Protein AF-A0A7Y0X525-F1 (afdb_monomer_lite)

InterPro domains:
  IPR004147 ABC1 atypical kinase-like domain [PF03109] (2-83)
  IPR011009 Protein kinase-like domain superfamily [SSF56112] (2-83)
  IPR051409 Atypical kinase ADCK [PTHR43851] (2-83)

Sequence (83 aa):
HFVVPKVHTENCSDSV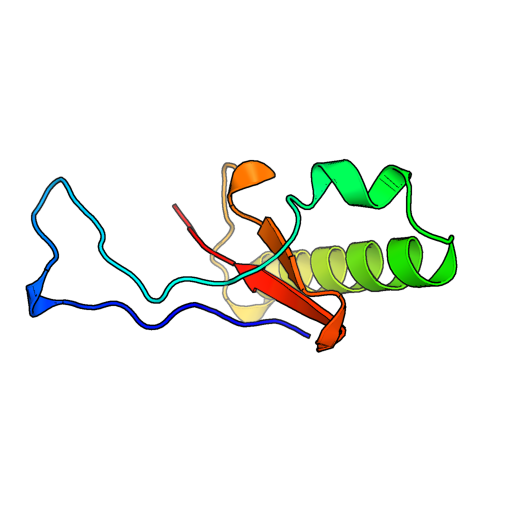LAMEFIDGSPIEKIEHYDQRTRDFVMHSLLELLFRELFEFKMVQT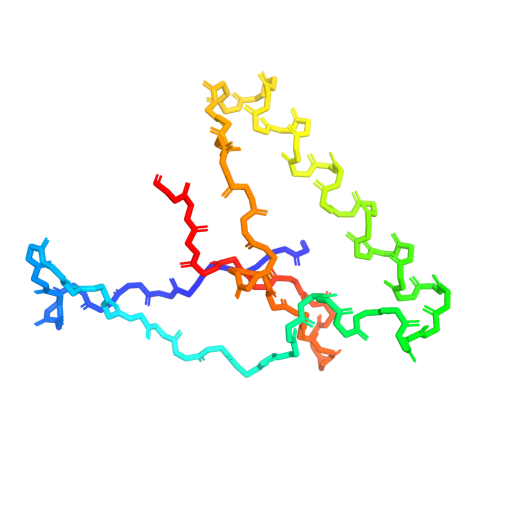DPNFANYLYIENTRQIGLLDFG

Secondary structure (DSSP, 8-state):
-EE-PPB-GGG-BTTB--BPPP--EEGGGGGGS-HHHHHHHHHHHHHHHHHIIIII----S---GGGEEEETTTTEEEE----

Foldseek 3Di:
DADEWAWPVVPDDPPDTDTDDDPFAQPVCCVVPDPVLVVLVVVVVVVVQVCCVPPVVHHQPDPDSRQWGQDPVVRYIYGYDRD

Structure (mmCIF, N/CA/C/O backbone):
data_AF-A0A7Y0X525-F1
#
_entry.id   AF-A0A7Y0X525-F1
#
loop_
_atom_site.group_PDB
_atom_site.id
_atom_site.type_symbol
_atom_site.label_atom_id
_atom_site.label_alt_id
_atom_site.label_comp_id
_atom_site.label_asym_id
_atom_site.label_entity_id
_atom_site.label_seq_id
_atom_site.pdbx_PDB_ins_code
_atom_site.Cartn_x
_atom_site.Cartn_y
_atom_site.Cartn_z
_atom_site.occupancy
_atom_site.B_iso_or_equiv
_atom_site.auth_seq_id
_atom_site.auth_comp_id
_atom_site.auth_asym_id
_atom_site.auth_atom_id
_atom_site.pdbx_PDB_model_num
ATOM 1 N N . HIS A 1 1 ? -5.787 3.371 -7.892 1.00 88.69 1 HIS A N 1
ATOM 2 C CA . HIS A 1 1 ? -4.675 2.422 -7.654 1.00 88.69 1 HIS A CA 1
ATOM 3 C C . HIS A 1 1 ? -4.733 1.751 -6.285 1.00 88.69 1 HIS A C 1
ATOM 5 O O . HIS A 1 1 ? -4.159 0.680 -6.136 1.00 88.69 1 HIS A O 1
ATOM 11 N N . PHE A 1 2 ? -5.438 2.328 -5.309 1.00 94.56 2 PHE A N 1
ATOM 12 C CA . PHE A 1 2 ? -5.433 1.845 -3.931 1.00 94.56 2 PHE A CA 1
ATOM 13 C C . PHE A 1 2 ? -6.653 0.999 -3.578 1.00 94.56 2 PHE A C 1
ATOM 15 O O . PHE A 1 2 ? -7.706 1.135 -4.207 1.00 94.56 2 PHE A O 1
ATOM 22 N N . VAL A 1 3 ? -6.496 0.154 -2.564 1.00 95.31 3 VAL A N 1
ATOM 23 C CA . VAL A 1 3 ? -7.581 -0.528 -1.859 1.00 95.31 3 VAL A CA 1
ATOM 24 C C . VAL A 1 3 ? -7.330 -0.426 -0.356 1.00 95.31 3 VAL A C 1
ATOM 26 O O . VAL A 1 3 ? -6.196 -0.538 0.099 1.00 95.31 3 VAL A O 1
ATOM 29 N N . VAL A 1 4 ? -8.392 -0.179 0.402 1.00 94.00 4 VAL A N 1
ATOM 30 C CA . VAL A 1 4 ? -8.370 -0.159 1.867 1.00 94.00 4 VAL A CA 1
ATOM 31 C C . VAL A 1 4 ? -9.278 -1.300 2.322 1.00 94.00 4 VAL A C 1
ATOM 33 O O . VAL A 1 4 ? -10.413 -1.363 1.836 1.00 94.00 4 VAL A O 1
ATOM 36 N N . PRO A 1 5 ? -8.802 -2.223 3.176 1.00 94.44 5 PRO A N 1
ATOM 37 C CA . PRO A 1 5 ? -9.606 -3.348 3.625 1.00 94.44 5 PRO A CA 1
ATOM 38 C C . PRO A 1 5 ? -10.807 -2.851 4.423 1.00 94.44 5 PRO A C 1
ATOM 40 O O . PRO A 1 5 ? -10.733 -1.867 5.165 1.00 94.44 5 PRO A O 1
ATOM 43 N N . LYS A 1 6 ? -11.936 -3.546 4.294 1.00 95.06 6 LYS A N 1
ATOM 44 C CA . LYS A 1 6 ? -13.102 -3.238 5.114 1.00 95.06 6 LYS A CA 1
ATOM 45 C C . LYS A 1 6 ? -12.814 -3.564 6.582 1.00 95.06 6 LYS A C 1
ATOM 47 O O . LYS A 1 6 ? -12.364 -4.659 6.901 1.00 95.06 6 LYS A O 1
ATOM 52 N N . VAL A 1 7 ? -13.136 -2.642 7.487 1.00 94.75 7 VAL A N 1
ATOM 53 C CA . VAL A 1 7 ? -13.060 -2.888 8.936 1.00 94.75 7 VAL A CA 1
ATOM 54 C C . VAL A 1 7 ? -14.261 -3.722 9.396 1.00 94.75 7 VAL A C 1
ATOM 56 O O . VAL A 1 7 ? -15.406 -3.408 9.058 1.00 94.75 7 VAL A O 1
ATOM 59 N N . HIS A 1 8 ? -13.997 -4.760 10.190 1.00 95.69 8 HIS A N 1
ATOM 60 C CA . HIS A 1 8 ? -14.999 -5.587 10.866 1.00 95.69 8 HIS A CA 1
ATOM 61 C C . HIS A 1 8 ? -15.190 -5.077 12.293 1.00 95.69 8 HIS A C 1
ATOM 63 O O . HIS A 1 8 ? -14.586 -5.586 13.237 1.00 95.69 8 HIS A O 1
ATOM 69 N N . THR A 1 9 ? -15.990 -4.020 12.447 1.00 93.56 9 THR A N 1
ATOM 70 C CA . THR A 1 9 ? -16.109 -3.271 13.708 1.00 93.56 9 THR A CA 1
ATOM 71 C C . THR A 1 9 ? -16.600 -4.129 14.872 1.00 93.56 9 THR A C 1
ATOM 73 O O . THR A 1 9 ? -16.192 -3.906 16.007 1.00 93.56 9 THR A O 1
ATOM 76 N N . GLU A 1 10 ? -17.417 -5.145 14.601 1.00 96.25 10 GLU A N 1
ATOM 77 C CA . GLU A 1 10 ? -17.893 -6.142 15.563 1.00 96.25 10 GLU A CA 1
ATOM 78 C C . GLU A 1 10 ? -16.784 -7.039 16.139 1.00 96.25 10 GLU A C 1
ATOM 80 O O . GLU A 1 10 ? -16.973 -7.665 17.182 1.00 96.25 10 GLU A O 1
ATOM 85 N N . ASN A 1 11 ? -15.632 -7.102 15.470 1.00 96.06 11 ASN A N 1
ATOM 86 C CA . ASN A 1 11 ? -14.456 -7.864 15.879 1.00 96.06 11 ASN A CA 1
ATOM 87 C C . ASN A 1 11 ? -13.310 -6.967 16.374 1.00 96.06 11 ASN A C 1
ATOM 89 O O . ASN A 1 11 ? -12.230 -7.479 16.670 1.00 96.06 11 ASN A O 1
ATOM 93 N N . CYS A 1 12 ? -13.532 -5.654 16.474 1.00 96.00 12 CYS A N 1
ATOM 94 C CA . CYS A 1 12 ? -12.557 -4.707 17.003 1.00 96.00 12 CYS A CA 1
ATOM 95 C C . CYS A 1 12 ? -12.721 -4.494 18.516 1.00 96.00 12 CYS A C 1
ATOM 97 O O . CYS A 1 12 ? -13.796 -4.673 19.088 1.00 96.00 12 CYS A O 1
ATOM 99 N N . SER A 1 13 ? -11.642 -4.059 19.160 1.00 95.50 13 SER A N 1
ATOM 100 C CA . SER A 1 13 ? -11.615 -3.574 20.542 1.00 95.50 13 SER A CA 1
ATOM 101 C C . SER A 1 13 ? -10.669 -2.376 20.655 1.00 95.50 13 SER A C 1
ATOM 103 O O . SER A 1 13 ? -10.031 -1.996 19.674 1.00 95.50 13 SER A O 1
ATOM 105 N N . ASP A 1 14 ? -10.517 -1.814 21.856 1.00 93.50 14 ASP A N 1
ATOM 106 C CA . ASP A 1 14 ? -9.588 -0.702 22.114 1.00 93.50 14 ASP A CA 1
ATOM 107 C C . ASP A 1 14 ? -8.117 -1.030 21.780 1.00 93.50 14 ASP A C 1
ATOM 109 O O . ASP A 1 14 ? -7.295 -0.126 21.662 1.00 93.50 14 ASP A O 1
ATOM 113 N N . SER A 1 15 ? -7.764 -2.314 21.645 1.00 94.25 15 SER A N 1
ATOM 114 C CA . SER A 1 15 ? -6.397 -2.775 21.368 1.00 94.25 15 SER A CA 1
ATOM 115 C C . SER A 1 15 ? -6.276 -3.717 20.169 1.00 94.25 15 SER A C 1
ATOM 117 O O . SER A 1 15 ? -5.183 -4.215 19.897 1.00 94.25 15 SER A O 1
ATOM 119 N N . VAL A 1 16 ? -7.373 -3.991 19.457 1.00 93.25 16 VAL A N 1
ATOM 120 C CA . VAL A 1 16 ? -7.396 -4.924 18.324 1.00 93.25 16 VAL A CA 1
ATOM 121 C C . VAL A 1 16 ? -8.205 -4.327 17.179 1.00 93.25 16 VAL A C 1
ATOM 123 O O . VAL A 1 16 ? -9.390 -4.040 17.334 1.00 93.25 16 VAL A O 1
ATOM 126 N N . LEU A 1 17 ? -7.575 -4.207 16.010 1.00 92.25 17 LEU A N 1
ATOM 127 C CA . LEU A 1 17 ? -8.221 -3.836 14.753 1.00 92.25 17 LEU A CA 1
ATOM 128 C C . LEU A 1 17 ? -8.378 -5.082 13.871 1.00 92.25 17 LEU A C 1
ATOM 130 O O . LEU A 1 17 ? -7.388 -5.669 13.438 1.00 92.25 17 LEU A O 1
ATOM 134 N N . ALA A 1 18 ? -9.621 -5.482 13.604 1.00 94.88 18 ALA A N 1
ATOM 135 C CA . ALA A 1 18 ? -9.952 -6.577 12.697 1.00 94.88 18 ALA A CA 1
ATOM 136 C C . ALA A 1 18 ? -10.426 -6.028 11.343 1.00 94.88 18 ALA A C 1
ATOM 138 O O . ALA A 1 18 ? -11.311 -5.172 11.274 1.00 94.88 18 ALA A O 1
ATOM 139 N N . MET A 1 19 ? -9.852 -6.535 10.253 1.00 95.75 19 MET A N 1
ATOM 140 C CA . MET A 1 19 ? -10.113 -6.049 8.898 1.00 95.75 19 MET A CA 1
ATOM 141 C C . MET A 1 19 ? -10.128 -7.188 7.876 1.00 95.75 19 MET A C 1
ATOM 143 O O . MET A 1 19 ? -9.649 -8.290 8.149 1.00 95.75 19 MET A O 1
ATOM 147 N N . GLU A 1 20 ? -10.711 -6.917 6.712 1.00 95.88 20 GLU A N 1
ATOM 148 C CA . GLU A 1 20 ? -10.737 -7.822 5.569 1.00 95.88 20 GLU A CA 1
ATOM 149 C C . GLU A 1 20 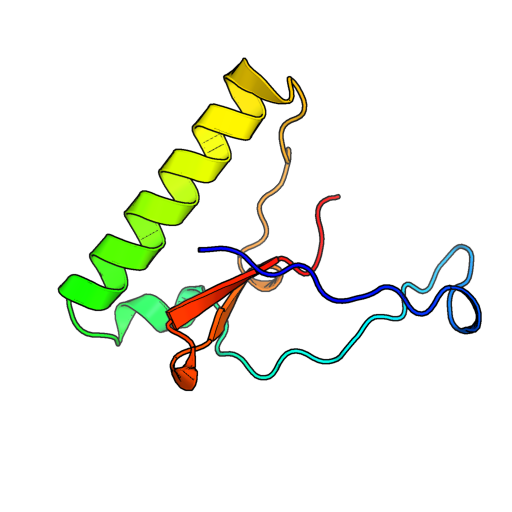? -9.318 -8.255 5.189 1.00 95.88 20 GLU A C 1
ATOM 151 O O . GLU A 1 20 ? -8.401 -7.437 5.087 1.00 95.88 20 GLU A O 1
ATOM 156 N N . PHE A 1 21 ? -9.139 -9.557 4.970 1.00 94.00 21 PHE A N 1
ATOM 157 C CA . PHE A 1 21 ? -7.855 -10.091 4.544 1.00 94.00 21 PHE A CA 1
ATOM 158 C C . PHE A 1 21 ? -7.584 -9.722 3.084 1.00 94.00 21 PHE A C 1
ATOM 160 O O . PHE A 1 21 ? -8.354 -10.074 2.190 1.00 94.00 21 PHE A O 1
ATOM 167 N N . ILE A 1 22 ? -6.455 -9.059 2.847 1.00 94.00 22 ILE A N 1
ATOM 168 C CA . ILE A 1 22 ? -5.949 -8.767 1.508 1.00 94.00 22 ILE A CA 1
ATOM 169 C C . ILE A 1 22 ? -4.799 -9.726 1.207 1.00 94.00 22 ILE A C 1
ATOM 171 O O . ILE A 1 22 ? -3.784 -9.723 1.901 1.00 94.00 22 ILE A O 1
ATOM 175 N N . ASP A 1 23 ? -4.947 -10.512 0.141 1.00 94.12 23 ASP A N 1
ATOM 176 C CA . ASP A 1 23 ? -3.870 -11.350 -0.387 1.00 94.12 23 ASP A CA 1
ATOM 177 C C . ASP A 1 23 ? -2.956 -10.511 -1.291 1.00 94.12 23 ASP A C 1
ATOM 179 O O . ASP A 1 23 ? -3.313 -10.155 -2.418 1.00 94.12 23 ASP A O 1
ATOM 183 N N . GLY A 1 24 ? -1.790 -10.139 -0.769 1.00 93.50 24 GLY A N 1
ATOM 184 C CA . GLY A 1 24 ? -0.807 -9.332 -1.478 1.00 93.50 24 GLY A CA 1
ATOM 185 C C . GLY A 1 24 ? 0.602 -9.512 -0.924 1.00 93.50 24 GLY A C 1
ATOM 186 O O . GLY A 1 24 ? 0.810 -9.961 0.204 1.00 93.50 24 GLY A O 1
ATOM 187 N N . SER A 1 25 ? 1.591 -9.144 -1.732 1.00 93.88 25 SER A N 1
ATOM 188 C CA . SER A 1 25 ? 3.001 -9.171 -1.342 1.00 93.88 25 SER A CA 1
ATOM 189 C C . SER A 1 25 ? 3.371 -7.886 -0.599 1.00 93.88 25 SER A C 1
ATOM 191 O O . SER A 1 25 ? 2.998 -6.814 -1.069 1.00 93.88 25 SER A O 1
ATOM 193 N N . PRO A 1 26 ? 4.156 -7.940 0.494 1.00 93.12 26 PRO A N 1
ATOM 194 C CA . PRO A 1 26 ? 4.711 -6.738 1.112 1.00 93.12 26 PRO A CA 1
ATOM 195 C C . PRO A 1 26 ? 5.425 -5.863 0.085 1.00 93.12 26 PRO A C 1
ATOM 197 O O . PRO A 1 26 ? 6.159 -6.384 -0.763 1.00 93.12 26 PRO A O 1
ATOM 200 N N . ILE A 1 27 ? 5.231 -4.546 0.172 1.00 91.62 27 ILE A N 1
ATOM 201 C CA . ILE A 1 27 ? 5.760 -3.600 -0.818 1.00 91.62 27 ILE A CA 1
ATOM 202 C C . ILE A 1 27 ? 7.289 -3.654 -0.929 1.00 91.62 27 ILE A C 1
ATOM 204 O O . ILE A 1 27 ? 7.834 -3.396 -1.994 1.00 91.62 27 ILE A O 1
ATOM 208 N N . GLU A 1 28 ? 7.990 -4.063 0.129 1.00 91.12 28 GLU A N 1
ATOM 209 C CA . GLU A 1 28 ? 9.447 -4.254 0.145 1.00 91.12 28 GLU A CA 1
ATOM 210 C C . GLU A 1 28 ? 9.920 -5.242 -0.929 1.00 91.12 28 GLU A C 1
ATOM 212 O O . GLU A 1 28 ? 10.975 -5.059 -1.529 1.00 91.12 28 GLU A O 1
ATOM 217 N N . LYS A 1 29 ? 9.102 -6.252 -1.255 1.00 93.06 29 LYS A N 1
ATOM 218 C CA . LYS A 1 29 ? 9.427 -7.247 -2.286 1.00 93.06 29 LYS A CA 1
ATOM 219 C C . LYS A 1 29 ? 9.336 -6.692 -3.706 1.00 93.06 29 LYS A C 1
ATOM 221 O O . LYS A 1 29 ? 9.718 -7.391 -4.645 1.00 93.06 29 LYS A O 1
ATOM 226 N N . ILE A 1 30 ? 8.846 -5.460 -3.887 1.00 93.62 30 ILE A N 1
ATOM 227 C CA . ILE A 1 30 ? 8.684 -4.850 -5.211 1.00 93.62 30 ILE A CA 1
ATOM 228 C C . ILE A 1 30 ? 10.020 -4.708 -5.947 1.00 93.62 30 ILE A C 1
ATOM 230 O O . ILE A 1 30 ? 10.039 -4.665 -7.173 1.00 93.62 30 ILE A O 1
ATOM 234 N N . GLU A 1 31 ? 11.148 -4.687 -5.232 1.00 93.38 31 GLU A N 1
ATOM 235 C CA . GLU A 1 31 ? 12.483 -4.640 -5.837 1.00 93.38 31 GLU A CA 1
ATOM 236 C C . GLU A 1 31 ? 12.778 -5.823 -6.773 1.00 93.38 31 GLU A C 1
ATOM 238 O O . GLU A 1 31 ? 13.575 -5.684 -7.701 1.00 93.38 31 GLU A O 1
ATOM 243 N N . HIS A 1 32 ? 12.108 -6.961 -6.572 1.00 95.38 32 HIS A N 1
ATOM 244 C CA . HIS A 1 32 ? 12.259 -8.161 -7.395 1.00 95.38 32 HIS A CA 1
ATOM 245 C C . HIS A 1 32 ? 11.320 -8.193 -8.612 1.00 95.38 32 HIS A C 1
ATOM 247 O O . HIS A 1 32 ? 11.406 -9.114 -9.424 1.00 95.38 32 HIS A O 1
ATOM 253 N N . TYR A 1 33 ? 10.428 -7.209 -8.748 1.00 95.69 33 TYR A N 1
ATOM 254 C CA . TYR A 1 33 ? 9.512 -7.091 -9.880 1.00 95.69 33 TYR A CA 1
ATOM 255 C C . TYR A 1 33 ? 10.155 -6.327 -11.045 1.00 95.69 33 TYR A C 1
ATOM 257 O O . TYR A 1 33 ? 11.185 -5.661 -10.908 1.00 95.69 33 TYR A O 1
ATOM 265 N N . ASP A 1 34 ? 9.531 -6.402 -12.222 1.00 97.12 34 ASP A N 1
ATOM 266 C CA . ASP A 1 34 ? 9.992 -5.663 -13.392 1.00 97.12 34 ASP A CA 1
ATOM 267 C C . ASP A 1 34 ? 9.907 -4.136 -13.189 1.00 97.12 34 ASP A C 1
ATOM 269 O O . ASP A 1 34 ? 9.126 -3.620 -12.383 1.00 97.12 34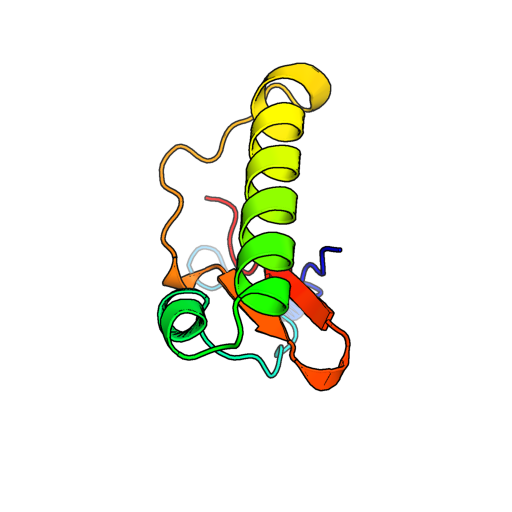 ASP A O 1
ATOM 273 N N . GLN A 1 35 ? 10.703 -3.390 -13.960 1.00 97.75 35 GLN A N 1
ATOM 274 C CA . GLN A 1 35 ? 10.801 -1.935 -13.821 1.00 97.75 35 GLN A CA 1
ATOM 275 C C . GLN A 1 35 ? 9.451 -1.226 -13.997 1.00 97.75 35 GLN A C 1
ATOM 277 O O . GLN A 1 35 ? 9.189 -0.263 -13.287 1.00 97.75 35 GLN A O 1
ATOM 282 N N . ARG A 1 36 ? 8.563 -1.698 -14.885 1.00 97.12 36 ARG A N 1
ATOM 283 C CA . ARG A 1 36 ? 7.265 -1.037 -15.110 1.00 97.12 36 ARG A CA 1
ATOM 284 C C . ARG A 1 36 ? 6.354 -1.190 -13.900 1.00 97.12 36 ARG A C 1
ATOM 286 O O . ARG A 1 36 ? 5.586 -0.280 -13.592 1.00 97.12 36 ARG A O 1
ATOM 293 N N . THR A 1 37 ? 6.425 -2.335 -13.232 1.00 96.25 37 THR A N 1
ATOM 294 C CA . THR A 1 37 ? 5.687 -2.593 -11.995 1.00 96.25 37 THR A CA 1
ATOM 295 C C . THR A 1 37 ? 6.236 -1.750 -10.846 1.00 96.25 37 THR A C 1
ATOM 297 O O . THR A 1 37 ? 5.465 -1.084 -10.154 1.00 96.25 37 THR A O 1
ATOM 300 N N . ARG A 1 38 ? 7.565 -1.678 -10.711 1.00 96.75 38 ARG A N 1
ATOM 301 C CA . ARG A 1 38 ? 8.236 -0.797 -9.742 1.00 96.75 38 ARG A CA 1
ATOM 302 C C . ARG A 1 38 ? 7.873 0.670 -9.955 1.00 96.75 38 ARG A C 1
ATOM 304 O O . ARG A 1 38 ? 7.474 1.341 -9.007 1.00 96.75 38 ARG A O 1
ATOM 311 N N . ASP A 1 39 ? 7.936 1.149 -11.194 1.00 97.31 39 ASP A N 1
ATOM 312 C CA . ASP A 1 39 ? 7.572 2.522 -11.543 1.00 97.31 39 ASP A CA 1
ATOM 313 C C . ASP A 1 39 ? 6.110 2.801 -11.198 1.00 97.31 39 ASP A C 1
ATOM 315 O O . ASP A 1 39 ? 5.815 3.813 -10.570 1.00 97.31 39 ASP A O 1
ATOM 319 N N . PHE A 1 40 ? 5.197 1.896 -11.555 1.00 96.62 40 PHE A N 1
ATOM 320 C CA . PHE A 1 40 ? 3.777 2.031 -11.235 1.00 96.62 40 PHE A CA 1
ATOM 321 C C . PHE A 1 40 ? 3.532 2.190 -9.729 1.00 96.62 40 PHE A C 1
ATOM 323 O O . PHE A 1 40 ? 2.791 3.087 -9.315 1.00 96.62 40 PHE A O 1
ATOM 330 N N . VAL A 1 41 ? 4.163 1.339 -8.918 1.00 95.44 41 VAL A N 1
ATOM 331 C CA . VAL A 1 41 ? 4.021 1.384 -7.463 1.00 95.44 41 VAL A CA 1
ATOM 332 C C . VAL A 1 41 ? 4.570 2.694 -6.907 1.00 95.44 41 VAL A C 1
ATOM 334 O O . VAL A 1 41 ? 3.855 3.399 -6.198 1.00 95.44 41 VAL A O 1
ATOM 337 N N . MET A 1 42 ? 5.797 3.065 -7.279 1.00 94.12 42 MET A N 1
ATOM 338 C CA . MET A 1 42 ? 6.444 4.267 -6.748 1.00 94.12 42 MET A CA 1
ATOM 339 C C . MET A 1 42 ? 5.731 5.556 -7.165 1.00 94.12 42 MET A C 1
ATOM 341 O O . MET A 1 42 ? 5.580 6.455 -6.341 1.00 94.12 42 MET A O 1
ATOM 345 N N . HIS A 1 43 ? 5.238 5.644 -8.406 1.00 96.25 43 HIS A N 1
ATOM 346 C CA . HIS A 1 43 ? 4.435 6.790 -8.841 1.00 96.25 43 HIS A CA 1
ATOM 347 C C . HIS A 1 43 ? 3.125 6.885 -8.057 1.00 96.25 43 HIS A C 1
ATOM 349 O O . HIS A 1 43 ? 2.757 7.977 -7.634 1.00 96.25 43 HIS A O 1
ATOM 355 N N . SER A 1 44 ? 2.455 5.752 -7.815 1.00 95.38 44 SER A N 1
ATOM 356 C CA . SER A 1 44 ? 1.214 5.729 -7.035 1.00 95.38 44 SER A CA 1
ATOM 357 C C . SER A 1 44 ? 1.458 6.199 -5.597 1.00 95.38 44 SER A C 1
ATOM 359 O O . SER A 1 44 ? 0.722 7.045 -5.100 1.00 95.38 44 SER A O 1
ATOM 361 N N . LEU A 1 45 ? 2.504 5.700 -4.928 1.00 92.25 45 LEU A N 1
ATOM 362 C CA . LEU A 1 45 ? 2.838 6.109 -3.557 1.00 92.25 45 LEU A CA 1
ATOM 363 C C . LEU A 1 45 ? 3.214 7.595 -3.467 1.00 92.25 45 LEU A C 1
ATOM 365 O O . LEU A 1 45 ? 2.806 8.277 -2.531 1.00 92.25 45 LEU A O 1
ATOM 369 N N . LEU A 1 46 ? 3.942 8.120 -4.456 1.00 93.12 46 LEU A N 1
ATOM 370 C CA . LEU A 1 46 ? 4.274 9.543 -4.510 1.00 93.12 46 LEU A CA 1
ATOM 371 C C . LEU A 1 46 ? 3.027 10.416 -4.731 1.00 93.12 46 LEU A C 1
ATOM 373 O O . LEU A 1 46 ? 2.899 11.478 -4.126 1.00 93.12 46 LEU A O 1
ATOM 377 N N . GLU A 1 47 ? 2.096 9.962 -5.573 1.00 94.25 47 GLU A N 1
ATOM 378 C CA . GLU A 1 47 ? 0.794 10.608 -5.749 1.00 94.25 47 GLU A CA 1
ATOM 379 C C . GLU A 1 47 ? 0.016 10.646 -4.428 1.00 94.25 47 GLU A C 1
ATOM 381 O O . GLU A 1 47 ? -0.494 11.703 -4.056 1.00 94.25 47 GLU A O 1
ATOM 386 N N . LEU A 1 48 ? -0.029 9.528 -3.691 1.00 91.94 48 LEU A N 1
ATOM 387 C CA . LEU A 1 48 ? -0.677 9.458 -2.379 1.00 91.94 48 LEU A CA 1
ATOM 388 C C . LEU A 1 48 ? -0.071 10.471 -1.402 1.00 91.94 48 LEU A C 1
ATOM 390 O O . LEU A 1 48 ? -0.816 11.265 -0.835 1.00 91.94 48 LEU A O 1
ATOM 394 N N . LEU A 1 49 ? 1.259 10.523 -1.291 1.00 90.25 49 LEU A N 1
ATOM 395 C CA . LEU A 1 49 ? 1.960 11.478 -0.427 1.00 90.25 49 LEU A CA 1
ATOM 396 C C . LEU A 1 49 ? 1.577 12.935 -0.736 1.00 90.25 49 LEU A C 1
ATOM 398 O O . LEU A 1 49 ? 1.339 13.738 0.167 1.00 90.25 49 LEU A O 1
ATOM 402 N N . PHE A 1 50 ? 1.499 13.310 -2.015 1.00 93.25 50 PHE A N 1
ATOM 403 C CA . PHE A 1 50 ? 1.100 14.671 -2.376 1.00 93.25 50 PHE A CA 1
ATOM 404 C C . PHE A 1 50 ? -0.364 14.964 -2.048 1.00 93.25 50 PHE A C 1
ATOM 406 O O . PHE A 1 50 ? -0.679 16.080 -1.627 1.00 93.25 50 PHE A O 1
ATOM 413 N N . ARG A 1 51 ? -1.256 13.981 -2.192 1.00 92.69 51 ARG A N 1
ATOM 414 C CA . ARG A 1 51 ? -2.654 14.125 -1.770 1.00 92.69 51 ARG A CA 1
ATOM 415 C C . ARG A 1 51 ? -2.765 14.258 -0.253 1.00 92.69 51 ARG A C 1
ATOM 417 O O . ARG A 1 51 ? -3.469 15.145 0.218 1.00 92.69 51 ARG A O 1
ATOM 424 N N . GLU A 1 52 ? -2.017 13.476 0.513 1.00 90.75 52 GLU A N 1
ATOM 425 C CA . GLU A 1 52 ? -1.941 13.600 1.974 1.00 90.75 52 GLU A CA 1
ATOM 426 C C . GLU A 1 52 ? -1.507 15.003 2.416 1.00 90.75 52 GLU A C 1
ATOM 428 O O . GLU A 1 52 ? -2.167 15.636 3.245 1.00 90.75 52 GLU A O 1
ATOM 433 N N . LEU A 1 53 ? -0.450 15.536 1.796 1.00 91.31 53 LEU A N 1
ATOM 434 C CA . LEU A 1 53 ? 0.087 16.859 2.115 1.00 91.31 53 LEU A CA 1
ATOM 435 C C . LEU A 1 53 ? -0.865 18.001 1.743 1.00 91.31 53 LEU A C 1
ATOM 437 O O . LEU A 1 53 ? -1.080 18.917 2.540 1.00 91.31 53 LEU A O 1
ATOM 441 N N . PHE A 1 54 ? -1.400 17.984 0.522 1.00 94.25 54 PHE A N 1
ATOM 442 C CA . PHE A 1 54 ? -2.057 19.160 -0.053 1.00 94.25 54 PHE A CA 1
ATOM 443 C C . PHE A 1 54 ? -3.583 19.069 -0.093 1.00 94.25 54 PHE A C 1
ATOM 445 O O . PHE A 1 54 ? -4.249 20.099 0.020 1.00 94.25 54 PHE A O 1
ATOM 452 N N . GLU A 1 55 ? -4.141 17.868 -0.243 1.00 93.62 55 GLU A N 1
ATOM 453 C CA . GLU A 1 55 ? -5.587 17.641 -0.324 1.00 93.62 55 GLU A CA 1
ATOM 454 C C . GLU A 1 55 ? -6.159 17.311 1.057 1.00 93.62 55 GLU A C 1
ATOM 456 O O . GLU A 1 55 ? -7.012 18.041 1.563 1.00 93.62 55 GLU A O 1
ATOM 461 N N . PHE A 1 56 ? -5.655 16.254 1.697 1.00 89.62 56 PHE A N 1
ATOM 462 C CA . PHE A 1 56 ? -6.178 15.769 2.976 1.00 89.62 56 PHE A CA 1
ATOM 463 C C . PHE A 1 56 ? -5.669 16.582 4.164 1.00 89.62 56 PHE A C 1
ATOM 465 O O . PHE A 1 56 ? -6.352 16.664 5.184 1.00 89.62 56 PHE A O 1
ATOM 472 N N . LYS A 1 57 ? -4.494 17.217 4.025 1.00 88.31 57 LYS A N 1
ATOM 473 C CA . LYS A 1 57 ? -3.795 17.939 5.103 1.00 88.31 57 LYS A CA 1
ATOM 474 C C . LYS A 1 57 ? -3.602 17.062 6.343 1.00 88.31 57 LYS A C 1
ATOM 476 O O . LYS A 1 57 ? -3.656 17.537 7.476 1.00 88.31 57 LYS A O 1
ATOM 481 N N . MET A 1 58 ? -3.398 15.777 6.097 1.00 83.94 58 MET A N 1
ATOM 482 C CA . MET A 1 58 ? -3.212 14.729 7.082 1.00 83.94 58 MET A CA 1
ATOM 483 C C . MET A 1 58 ? -2.180 13.788 6.484 1.00 83.94 58 MET A C 1
ATOM 485 O O . MET A 1 58 ? -2.396 13.246 5.404 1.00 83.94 58 MET A O 1
ATOM 489 N N . VAL A 1 59 ? -1.039 13.679 7.154 1.00 79.31 59 VAL A N 1
ATOM 490 C CA . VAL A 1 59 ? 0.122 12.934 6.668 1.00 79.31 59 VAL A CA 1
ATOM 491 C C . VAL A 1 59 ? 0.351 11.765 7.600 1.00 79.31 59 VAL A C 1
ATOM 493 O O . VAL A 1 59 ? 0.367 11.954 8.818 1.00 79.31 59 VAL A O 1
ATOM 496 N N . GLN A 1 60 ? 0.594 10.588 7.030 1.00 70.56 60 GLN A N 1
ATOM 497 C CA . GLN A 1 60 ? 1.152 9.480 7.788 1.00 70.56 60 GLN A CA 1
ATOM 498 C C . GLN A 1 60 ? 2.567 9.837 8.249 1.00 70.56 60 GLN A C 1
ATOM 500 O O . GLN A 1 60 ? 3.503 9.896 7.455 1.00 70.56 60 GLN A O 1
ATOM 505 N N . THR A 1 61 ? 2.737 10.091 9.546 1.00 64.75 61 THR A N 1
ATOM 506 C CA . THR A 1 61 ? 4.046 10.439 10.123 1.00 64.75 61 THR A CA 1
ATOM 507 C C . THR A 1 61 ? 5.041 9.279 10.144 1.00 64.75 61 THR A C 1
ATOM 509 O O . THR A 1 61 ? 6.238 9.540 10.238 1.00 64.75 61 THR A O 1
ATOM 512 N N . ASP A 1 62 ? 4.576 8.031 10.035 1.00 69.31 62 ASP A N 1
ATOM 513 C CA . ASP A 1 62 ? 5.431 6.840 9.977 1.00 69.31 62 ASP A CA 1
ATOM 514 C C . ASP A 1 62 ? 4.909 5.828 8.936 1.00 69.31 62 ASP A C 1
ATOM 516 O O . ASP A 1 62 ? 4.111 4.943 9.262 1.00 69.31 62 ASP A O 1
ATOM 520 N N . PRO A 1 63 ? 5.296 5.968 7.654 1.00 68.19 63 PRO A N 1
ATOM 521 C CA . PRO A 1 63 ? 4.956 4.994 6.629 1.00 68.19 63 PRO A CA 1
ATOM 522 C C . PRO A 1 63 ? 5.792 3.721 6.821 1.00 68.19 63 PRO A C 1
ATOM 524 O O . PRO A 1 63 ? 6.833 3.526 6.192 1.00 68.19 63 PRO A O 1
ATOM 527 N N . ASN A 1 64 ? 5.319 2.822 7.682 1.00 82.94 64 ASN A N 1
ATOM 528 C CA . ASN A 1 64 ? 5.869 1.478 7.786 1.00 82.94 64 ASN A CA 1
ATOM 529 C C . ASN A 1 64 ? 5.499 0.675 6.528 1.00 82.94 64 ASN A C 1
ATOM 531 O O . ASN A 1 64 ? 4.323 0.415 6.273 1.00 82.94 64 ASN A O 1
ATOM 535 N N . PHE A 1 65 ? 6.496 0.247 5.750 1.00 82.94 65 PHE A N 1
ATOM 536 C CA . PHE A 1 65 ? 6.292 -0.494 4.502 1.00 82.94 65 PHE A CA 1
ATOM 537 C C . PHE A 1 65 ? 5.538 -1.821 4.670 1.00 82.94 65 PHE A C 1
ATOM 539 O O . PHE A 1 65 ? 4.885 -2.262 3.722 1.00 82.94 65 PHE A O 1
ATOM 546 N N . ALA A 1 66 ? 5.527 -2.416 5.866 1.00 83.00 66 ALA A N 1
ATOM 547 C CA . ALA A 1 66 ? 4.708 -3.592 6.161 1.00 83.00 66 ALA A CA 1
ATOM 548 C C . ALA A 1 66 ? 3.192 -3.323 6.051 1.00 83.00 66 ALA A C 1
ATOM 550 O O . ALA A 1 66 ? 2.423 -4.256 5.826 1.00 83.00 66 ALA A O 1
ATOM 551 N N . ASN A 1 67 ? 2.763 -2.059 6.147 1.00 89.19 67 ASN A N 1
ATOM 552 C CA . ASN A 1 67 ? 1.360 -1.651 6.018 1.00 89.19 67 ASN A CA 1
ATOM 553 C C . ASN A 1 67 ? 0.906 -1.500 4.558 1.00 89.19 67 ASN A C 1
ATOM 555 O O . ASN A 1 67 ? -0.255 -1.175 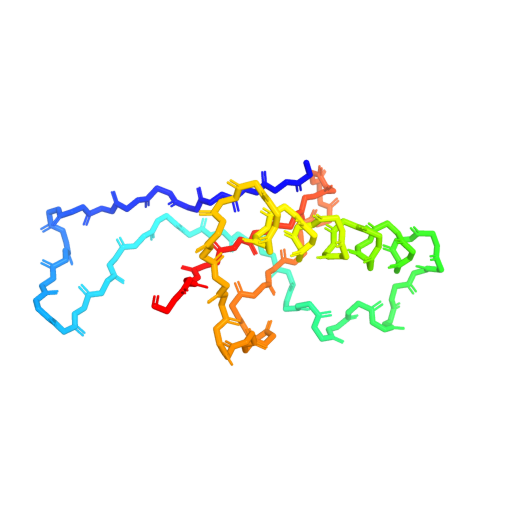4.302 1.00 89.19 67 ASN A O 1
ATOM 559 N N . TYR A 1 68 ? 1.803 -1.742 3.601 1.00 93.31 68 TYR A N 1
ATOM 560 C CA . TYR A 1 68 ? 1.548 -1.608 2.176 1.00 93.31 68 TYR A CA 1
ATOM 561 C C . TYR A 1 68 ? 1.710 -2.967 1.496 1.00 93.31 68 TYR A C 1
ATOM 563 O O . TYR A 1 68 ? 2.775 -3.588 1.540 1.00 93.31 68 TYR A O 1
ATOM 571 N N . LEU A 1 69 ? 0.658 -3.417 0.818 1.00 95.38 69 LEU A N 1
ATOM 572 C CA . LEU A 1 69 ? 0.660 -4.665 0.059 1.00 95.38 69 LEU A CA 1
ATOM 573 C C . LEU A 1 69 ? 0.505 -4.376 -1.429 1.00 95.38 69 LEU A C 1
ATOM 575 O O . LEU A 1 69 ? -0.388 -3.643 -1.831 1.00 95.38 69 LEU A O 1
ATOM 579 N N . TYR A 1 70 ? 1.325 -4.985 -2.273 1.00 96.38 70 TYR A N 1
ATOM 580 C CA . TYR A 1 70 ? 1.102 -5.010 -3.710 1.00 96.38 70 TYR A CA 1
ATOM 581 C C . TYR A 1 70 ? 0.291 -6.249 -4.102 1.00 96.38 70 TYR A C 1
ATOM 583 O O . TYR A 1 70 ? 0.698 -7.384 -3.850 1.00 96.38 70 TYR A O 1
ATOM 591 N N . ILE A 1 71 ? -0.855 -6.021 -4.740 1.00 96.25 71 ILE A N 1
ATOM 592 C CA . ILE A 1 71 ? -1.750 -7.065 -5.238 1.00 96.25 71 ILE A CA 1
ATOM 593 C C . ILE A 1 71 ? -1.506 -7.203 -6.737 1.00 96.25 71 ILE A C 1
ATOM 595 O O . ILE A 1 71 ? -2.004 -6.409 -7.537 1.00 96.25 71 ILE A O 1
ATOM 599 N N . GLU A 1 72 ? -0.732 -8.211 -7.128 1.00 93.56 72 GLU A N 1
ATOM 600 C CA . GLU A 1 72 ? -0.318 -8.407 -8.521 1.00 93.56 72 GLU A CA 1
ATOM 601 C C . GLU A 1 72 ? -1.512 -8.681 -9.447 1.00 93.56 72 GLU A C 1
ATOM 603 O O . GLU A 1 72 ? -1.632 -8.065 -10.506 1.00 93.56 72 GLU A O 1
ATOM 608 N N . AS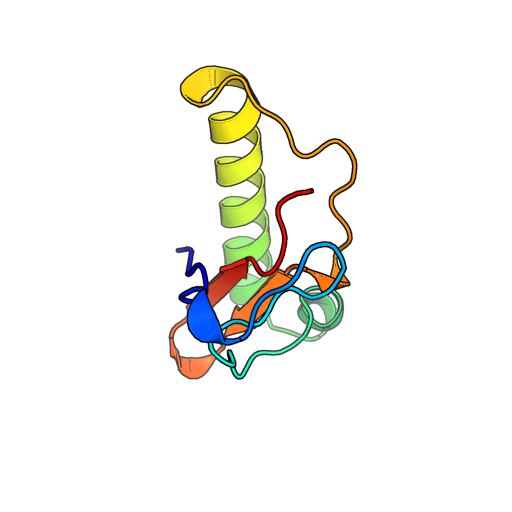N A 1 73 ? -2.453 -9.521 -9.000 1.00 93.38 73 ASN A N 1
ATOM 609 C CA . ASN A 1 73 ? -3.624 -9.932 -9.782 1.00 93.38 73 ASN A CA 1
ATOM 610 C C . ASN A 1 73 ? -4.502 -8.753 -10.228 1.00 93.38 73 ASN A C 1
ATOM 612 O O . ASN A 1 73 ? -5.027 -8.756 -11.341 1.00 93.38 73 ASN A O 1
ATOM 616 N N . THR A 1 74 ? -4.676 -7.749 -9.365 1.00 94.94 74 THR A N 1
ATOM 617 C CA . THR A 1 74 ? -5.512 -6.570 -9.649 1.00 94.94 74 THR A CA 1
ATOM 618 C C . THR A 1 74 ? -4.695 -5.320 -9.946 1.00 94.94 74 THR A C 1
ATOM 620 O O . THR A 1 74 ? -5.256 -4.291 -10.327 1.00 94.94 74 THR A O 1
ATOM 623 N N . ARG A 1 75 ? -3.368 -5.405 -9.802 1.00 95.00 75 ARG A N 1
ATOM 624 C CA . ARG A 1 75 ? -2.423 -4.298 -9.947 1.00 95.00 75 ARG A CA 1
ATOM 625 C C . ARG A 1 75 ? -2.797 -3.112 -9.049 1.00 95.00 75 ARG A C 1
ATOM 627 O O . ARG A 1 75 ? -2.862 -1.963 -9.493 1.00 95.00 75 ARG A O 1
ATOM 634 N N . GLN A 1 76 ? -3.059 -3.407 -7.778 1.00 96.31 76 GLN A N 1
ATOM 635 C CA . GLN A 1 76 ? -3.440 -2.432 -6.752 1.00 96.31 76 GLN A CA 1
ATOM 636 C C . GLN A 1 76 ? -2.454 -2.420 -5.584 1.00 96.31 76 GLN A C 1
ATOM 638 O O . GLN A 1 76 ? -1.692 -3.364 -5.389 1.00 96.31 76 GLN A O 1
ATOM 643 N N . ILE A 1 77 ? -2.497 -1.343 -4.802 1.00 95.88 77 ILE A N 1
ATOM 644 C CA . ILE A 1 77 ? -1.765 -1.210 -3.542 1.00 95.88 77 ILE A CA 1
ATOM 645 C C . ILE A 1 77 ? -2.783 -1.230 -2.396 1.00 95.88 77 ILE A C 1
ATOM 647 O O . ILE A 1 77 ? -3.639 -0.349 -2.311 1.00 95.88 77 ILE A O 1
ATOM 651 N N . GLY A 1 78 ? -2.713 -2.256 -1.555 1.00 95.25 78 GLY A N 1
ATOM 652 C CA . GLY A 1 78 ? -3.448 -2.368 -0.303 1.00 95.25 78 GLY A CA 1
ATOM 653 C C . GLY A 1 78 ? -2.803 -1.520 0.784 1.00 95.25 78 GLY A C 1
ATOM 654 O O . GLY A 1 78 ? -1.590 -1.591 0.966 1.00 95.25 78 GLY A O 1
ATOM 655 N N . LEU A 1 79 ? -3.612 -0.731 1.484 1.00 93.50 79 LEU A N 1
ATOM 656 C CA . LEU A 1 79 ? -3.193 0.128 2.589 1.00 93.50 79 LEU A CA 1
ATOM 657 C C . LEU A 1 79 ? -3.856 -0.390 3.869 1.00 93.50 79 LEU A C 1
ATOM 659 O O . LEU A 1 79 ? -5.074 -0.290 4.006 1.00 93.50 79 LEU A O 1
ATOM 663 N N . LEU A 1 80 ? -3.072 -1.017 4.747 1.00 90.62 80 LEU A N 1
ATOM 664 C CA . LEU A 1 80 ? -3.580 -1.741 5.919 1.00 90.62 80 LEU A CA 1
ATOM 665 C C . LEU A 1 80 ? -3.774 -0.845 7.138 1.00 90.62 80 LEU A C 1
ATOM 667 O O . LEU A 1 80 ? -4.712 -1.041 7.905 1.00 90.62 80 LEU A O 1
ATOM 671 N N . ASP A 1 81 ? -2.878 0.115 7.324 1.00 81.56 81 ASP A N 1
ATOM 672 C CA . ASP A 1 81 ? -2.864 0.968 8.501 1.00 81.56 81 ASP A CA 1
ATOM 673 C C . ASP A 1 81 ? -2.362 2.363 8.130 1.00 81.56 81 ASP A C 1
ATOM 675 O O . ASP A 1 81 ? -1.413 2.519 7.352 1.00 81.56 81 ASP A O 1
ATOM 679 N N . PHE A 1 82 ? -3.041 3.356 8.697 1.00 70.94 82 PHE A N 1
ATOM 680 C CA . PHE A 1 82 ? -2.824 4.778 8.482 1.00 70.94 82 PHE A CA 1
ATOM 681 C C . PHE A 1 82 ? -2.277 5.512 9.715 1.00 70.94 82 PHE A C 1
ATOM 683 O O . PHE A 1 82 ? -1.958 6.690 9.583 1.00 70.94 82 PHE A O 1
ATOM 690 N N . GLY A 1 83 ? -2.073 4.824 10.849 1.00 66.56 83 GLY A N 1
ATOM 691 C CA . GLY A 1 83 ? -1.570 5.426 12.093 1.00 66.56 83 GLY A CA 1
ATOM 692 C C . GLY A 1 83 ? -2.593 6.289 12.826 1.00 66.56 83 GLY A C 1
ATOM 693 O O . GLY A 1 83 ? -3.196 7.185 12.198 1.00 66.56 83 GLY A O 1
#

Radius of gyration: 13.68 Å; chains: 1; bounding box: 30×30×37 Å

pLDDT: mean 91.38, std 7.4, range [64.75, 97.75]

Organism: Vibrio parahaemolyticus (NCBI:txid670)